Protein 8SRN (pdb70)

Sequence (146 aa):
SWEAGVILIALGVFVLYLGVKLLSWEAGVILIALGVFVLYLGVKLLKWEAGVILIALGVFVLYLGVKLLKFDSWEAGVILIALGVFVLYLGVKLLKSWEAGVILIALGVFVLYLGVKLLKFDSWEAGVILIALGVFVLYLGVKLLK

Radius of gyration: 14.57 Å; Cα contacts (8 Å, |Δi|>4): 257; chains: 6; bounding box: 36×36×35 Å

Structure (mmCIF, N/CA/C/O backbone):
data_8SRN
#
_entry.id   8SRN
#
_cell.length_a   54.008
_cell.length_b   71.408
_cell.length_c   101.064
_cell.angle_alpha   90.00
_cell.angle_beta   90.00
_cell.angle_gamma   90.00
#
_symmetry.space_group_name_H-M   'C 2 2 21'
#
loop_
_atom_site.group_PDB
_atom_site.id
_atom_site.type_symbol
_atom_site.label_atom_id
_atom_site.label_alt_id
_atom_site.label_comp_id
_atom_site.label_asym_id
_atom_site.label_entity_id
_atom_site.label_seq_id
_atom_site.pdbx_PDB_ins_code
_atom_site.Cartn_x
_atom_site.Cartn_y
_atom_site.Cartn_z
_atom_site.occupancy
_atom_site.B_iso_or_equiv
_atom_site.auth_seq_id
_atom_site.auth_comp_id
_atom_site.auth_asym_id
_atom_site.auth_atom_id
_atom_site.pdbx_PDB_model_num
ATOM 1 N N . SER A 1 5 ? 2.808 5.224 9.459 1.00 100.28 5 SER A N 1
ATOM 2 C CA . SER A 1 5 ? 3.218 5.898 8.233 1.00 103.42 5 SER A CA 1
ATOM 3 C C . SER A 1 5 ? 2.080 5.880 7.215 1.00 121.65 5 SER A C 1
ATOM 4 O O . SER A 1 5 ? 0.939 5.578 7.562 1.00 97.40 5 SER A O 1
ATOM 7 N N . TRP A 1 6 ? 2.394 6.203 5.958 1.00 160.24 6 TRP A N 1
ATOM 8 C CA . TRP A 1 6 ? 1.378 6.196 4.910 1.00 159.54 6 TRP A CA 1
ATOM 9 C C . TRP A 1 6 ? 1.107 4.780 4.412 1.00 157.10 6 TRP A C 1
ATOM 10 O O . TRP A 1 6 ? -0.055 4.383 4.244 1.00 156.71 6 TRP A O 1
ATOM 12 N N . GLU A 1 7 ? 2.173 4.013 4.152 1.00 151.42 7 GLU A N 1
ATOM 13 C CA . GLU A 1 7 ? 2.003 2.637 3.704 1.00 130.15 7 GLU A CA 1
ATOM 14 C C . GLU A 1 7 ? 1.175 1.829 4.692 1.00 125.53 7 GLU A C 1
ATOM 15 O O . GLU A 1 7 ? 0.418 0.943 4.286 1.00 121.69 7 GLU A O 1
ATOM 17 N N . ALA A 1 8 ? 1.291 2.126 5.990 1.00 124.18 8 ALA A N 1
ATOM 18 C CA . ALA A 1 8 ? 0.516 1.384 6.979 1.00 119.13 8 ALA A CA 1
ATOM 19 C C . ALA A 1 8 ? -0.972 1.671 6.830 1.00 111.71 8 ALA A C 1
ATOM 20 O O . ALA A 1 8 ? -1.801 0.755 6.906 1.00 111.14 8 ALA A O 1
ATOM 22 N N . GLY A 1 9 ? -1.331 2.940 6.616 1.00 105.61 9 GLY A N 1
ATOM 23 C CA . GLY A 1 9 ? -2.723 3.267 6.363 1.00 101.10 9 GLY A CA 1
ATOM 24 C C . GLY A 1 9 ? -3.242 2.638 5.087 1.00 100.50 9 GLY A C 1
ATOM 25 O O . GLY A 1 9 ? -4.374 2.153 5.037 1.00 103.25 9 GLY A O 1
ATOM 26 N N . VAL A 1 10 ? -2.417 2.622 4.042 1.00 97.87 10 VAL A N 1
ATOM 27 C CA . VAL A 1 10 ? -2.835 2.014 2.783 1.00 83.85 10 VAL A CA 1
ATOM 28 C C . VAL A 1 10 ? -3.068 0.511 2.969 1.00 78.27 10 VAL A C 1
ATOM 29 O O . VAL A 1 10 ? -4.054 -0.054 2.468 1.00 76.38 10 VAL A O 1
ATOM 33 N N . ILE A 1 11 ? -2.165 -0.158 3.697 1.00 81.04 11 ILE A N 1
ATOM 34 C CA . ILE A 1 11 ? -2.340 -1.575 4.017 1.00 83.82 11 ILE A CA 1
ATOM 35 C C . ILE A 1 11 ? -3.636 -1.797 4.788 1.00 84.51 11 ILE A C 1
ATOM 36 O O . ILE A 1 11 ? -4.396 -2.729 4.498 1.00 83.16 11 ILE A O 1
ATOM 41 N N . LEU A 1 12 ? -3.879 -0.981 5.820 1.00 87.53 12 LEU A N 1
ATOM 42 C CA . LEU A 1 12 ? -5.112 -1.126 6.592 1.00 84.90 12 LEU A CA 1
ATOM 43 C C . LEU A 1 12 ? -6.339 -0.927 5.713 1.00 85.55 12 LEU A C 1
ATOM 44 O O . LEU A 1 12 ? -7.360 -1.595 5.901 1.00 92.80 12 LEU A O 1
ATOM 49 N N . ILE A 1 13 ? -6.261 -0.008 4.751 1.00 79.01 13 ILE A N 1
ATOM 50 C CA . ILE A 1 13 ? -7.377 0.203 3.835 1.00 80.28 13 ILE A CA 1
ATOM 51 C C . ILE A 1 13 ? -7.636 -1.057 3.019 1.00 85.49 13 ILE A C 1
ATOM 52 O O . ILE A 1 13 ? -8.789 -1.474 2.835 1.00 90.08 13 ILE A O 1
ATOM 57 N N . ALA A 1 14 ? -6.569 -1.672 2.505 1.00 81.48 14 ALA A N 1
ATOM 58 C CA . ALA A 1 14 ? -6.719 -2.939 1.788 1.00 82.69 14 ALA A CA 1
ATOM 59 C C . ALA A 1 14 ? -7.355 -4.006 2.679 1.00 88.19 14 ALA A C 1
ATOM 60 O O . ALA A 1 14 ? -8.263 -4.736 2.252 1.00 102.44 14 ALA A O 1
ATOM 62 N N . LEU A 1 15 ? -6.879 -4.110 3.925 1.00 84.98 15 LEU A N 1
ATOM 63 C CA . LEU A 1 15 ? -7.432 -5.079 4.871 1.00 87.64 15 LEU A CA 1
ATOM 64 C C . LEU A 1 15 ? -8.922 -4.850 5.069 1.00 86.32 15 LEU A C 1
ATOM 65 O O . LEU A 1 15 ? -9.718 -5.798 5.067 1.00 87.09 15 LEU A O 1
ATOM 70 N N . GLY A 1 16 ? -9.306 -3.592 5.281 1.00 80.46 16 GLY A N 1
ATOM 71 C CA . GLY A 1 16 ? -10.704 -3.266 5.479 1.00 77.18 16 GLY A CA 1
ATOM 72 C C . GLY A 1 16 ? -11.558 -3.608 4.278 1.00 77.40 16 GLY A C 1
ATOM 73 O O . GLY A 1 16 ? -12.669 -4.113 4.425 1.00 81.25 16 GLY A O 1
ATOM 74 N N . VAL A 1 17 ? -11.059 -3.319 3.073 1.00 76.80 17 VAL A N 1
ATOM 75 C CA . VAL A 1 17 ? -11.787 -3.688 1.859 1.00 79.77 17 VAL A CA 1
ATOM 76 C C . VAL A 1 17 ? -12.018 -5.196 1.807 1.00 78.39 17 VAL A C 1
ATOM 77 O O . VAL A 1 17 ? -13.128 -5.663 1.521 1.00 77.26 17 VAL A O 1
ATOM 81 N N . PHE A 1 18 ? -10.970 -5.979 2.082 1.00 89.97 18 PHE A N 1
ATOM 82 C CA . PHE A 1 18 ? -11.106 -7.436 2.034 1.00 95.02 18 PHE A CA 1
ATOM 83 C C . PHE A 1 18 ? -12.117 -7.938 3.064 1.00 103.94 18 PHE A C 1
ATOM 84 O O . PHE A 1 18 ? -13.009 -8.741 2.748 1.00 112.65 18 PHE A O 1
ATOM 86 N N . VAL A 1 19 ? -11.984 -7.478 4.311 1.00 98.09 19 VAL A N 1
ATOM 87 C CA . VAL A 1 19 ? -12.868 -7.935 5.380 1.00 95.02 19 VAL A CA 1
ATOM 88 C C . VAL A 1 19 ? -14.300 -7.501 5.096 1.00 98.81 19 VAL A C 1
ATOM 89 O O . VAL A 1 19 ? -15.258 -8.242 5.355 1.00 104.68 19 VAL A O 1
ATOM 93 N N . LEU A 1 20 ? -14.464 -6.294 4.551 1.00 102.47 20 LEU A N 1
ATOM 94 C CA . LEU A 1 20 ? -15.778 -5.798 4.166 1.00 104.47 20 LEU A CA 1
ATOM 95 C C . LEU A 1 20 ? -16.405 -6.668 3.084 1.00 100.79 20 LEU A C 1
ATOM 96 O O . LEU A 1 20 ? -17.610 -6.946 3.129 1.00 98.70 20 LEU A O 1
ATOM 101 N N . TYR A 1 21 ? -15.620 -7.079 2.083 1.00 101.33 21 TYR A N 1
ATOM 102 C CA . TYR A 1 21 ? -16.167 -7.966 1.060 1.00 104.12 21 TYR A CA 1
ATOM 103 C C . TYR A 1 21 ? -16.612 -9.290 1.663 1.00 107.24 21 TYR A C 1
ATOM 104 O O . TYR A 1 21 ? -17.675 -9.816 1.316 1.00 110.47 21 TYR A O 1
ATOM 113 N N . LEU A 1 22 ? -15.791 -9.866 2.546 1.00 108.19 22 LEU A N 1
ATOM 114 C CA . LEU A 1 22 ? -16.207 -11.109 3.197 1.00 107.52 22 LEU A CA 1
ATOM 115 C C . LEU A 1 22 ? -17.501 -10.906 3.978 1.00 107.46 22 LEU A C 1
ATOM 116 O O . LEU A 1 22 ? -18.378 -11.777 3.979 1.00 109.02 22 LEU A O 1
ATOM 121 N N . GLY A 1 23 ? -17.620 -9.778 4.677 1.00 105.02 23 GLY A N 1
ATOM 122 C CA . GLY A 1 23 ? -18.851 -9.483 5.395 1.00 104.82 23 GLY A CA 1
ATOM 123 C C . GLY A 1 23 ? -20.063 -9.393 4.487 1.00 104.51 23 GLY A C 1
ATOM 124 O O . GLY A 1 23 ? -21.129 -9.928 4.798 1.00 100.54 23 GLY A O 1
ATOM 125 N N . VAL A 1 24 ? -19.917 -8.704 3.351 1.00 111.42 24 VAL A N 1
ATOM 126 C CA . VAL A 1 24 ? -21.042 -8.555 2.430 1.00 111.32 24 VAL A CA 1
ATOM 127 C C . VAL A 1 24 ? -21.417 -9.901 1.822 1.00 113.67 24 VAL A C 1
ATOM 128 O O . VAL A 1 24 ? -22.602 -10.229 1.686 1.00 109.97 24 VAL A O 1
ATOM 132 N N . LYS A 1 25 ? -20.415 -10.7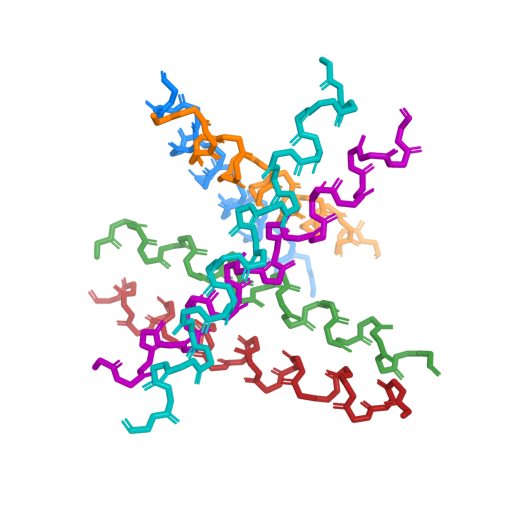09 1.473 1.00 120.74 25 LYS A N 1
ATOM 133 C CA . LYS A 1 25 ? -20.675 -12.031 0.914 1.00 125.73 25 LYS A CA 1
ATOM 134 C C . LYS A 1 25 ? -21.382 -12.924 1.919 1.00 130.46 25 LYS A C 1
ATOM 135 O O . LYS A 1 25 ? -22.159 -13.805 1.536 1.00 127.13 25 LYS A O 1
ATOM 137 N N . LEU A 1 26 ? -21.132 -12.704 3.208 1.00 138.36 26 LEU A N 1
ATOM 138 C CA . LEU A 1 26 ? -21.710 -13.519 4.265 1.00 137.80 26 LEU A CA 1
ATOM 139 C C . LEU A 1 26 ? -23.192 -13.241 4.470 1.00 138.88 26 LEU A C 1
ATOM 140 O O . LEU A 1 26 ? -23.877 -14.054 5.100 1.00 140.88 26 LEU A O 1
ATOM 145 N N . LEU A 1 27 ? -23.701 -12.125 3.956 1.00 138.28 27 LEU A N 1
ATOM 146 C CA . LEU A 1 27 ? -25.130 -11.845 4.007 1.00 130.41 27 LEU A CA 1
ATOM 147 C C . LEU A 1 27 ? -25.858 -12.701 2.978 1.00 129.25 27 LEU A C 1
ATOM 148 O O . LEU A 1 27 ? -25.853 -12.397 1.786 1.00 122.64 27 LEU A O 1
ATOM 153 N N . SER B 1 5 ? -27.291 -16.176 9.779 1.00 150.47 5 SER B N 1
ATOM 154 C CA . SER B 1 5 ? -26.026 -15.581 9.363 1.00 147.00 5 SER B CA 1
ATOM 155 C C . SER B 1 5 ? -26.190 -14.098 9.046 1.00 142.58 5 SER B C 1
ATOM 156 O O . SER B 1 5 ? -25.552 -13.573 8.134 1.00 140.76 5 SER B O 1
ATOM 158 N N . TRP B 1 6 ? -27.062 -13.425 9.800 1.00 139.28 6 TRP B N 1
ATOM 159 C CA . TRP B 1 6 ? -27.231 -11.986 9.627 1.00 133.39 6 TRP B CA 1
ATOM 160 C C . TRP B 1 6 ? -26.158 -11.221 10.398 1.00 124.29 6 TRP B C 1
ATOM 161 O O . TRP B 1 6 ? -25.436 -10.399 9.822 1.00 122.39 6 TRP B O 1
ATOM 172 N N . GLU B 1 7 ? -26.037 -11.492 11.702 1.00 124.29 7 GLU B N 1
ATOM 173 C CA . GLU B 1 7 ? -25.078 -10.792 12.546 1.00 118.56 7 GLU B CA 1
ATOM 174 C C . GLU B 1 7 ? -23.644 -10.940 12.057 1.00 115.33 7 GLU B C 1
ATOM 175 O O . GLU B 1 7 ? -22.851 -10.011 12.212 1.00 113.13 7 GLU B O 1
ATOM 177 N N . ALA B 1 8 ? -23.289 -12.080 11.459 1.00 113.74 8 ALA B N 1
ATOM 178 C CA . ALA B 1 8 ? -21.900 -12.274 11.052 1.00 99.28 8 ALA B CA 1
ATOM 179 C C . ALA B 1 8 ? -21.500 -11.298 9.951 1.00 92.57 8 ALA B C 1
ATOM 180 O O . ALA B 1 8 ? -20.423 -10.688 10.012 1.00 86.64 8 ALA B O 1
ATOM 182 N N . GLY B 1 9 ? -22.366 -11.112 8.953 1.00 93.06 9 GLY B N 1
ATOM 183 C CA . GLY B 1 9 ? -22.075 -10.137 7.917 1.00 91.40 9 GLY B CA 1
ATOM 184 C C . GLY B 1 9 ? -21.997 -8.719 8.447 1.00 87.47 9 GLY B C 1
ATOM 185 O O . GLY B 1 9 ? -21.116 -7.952 8.055 1.00 84.86 9 GLY B O 1
ATOM 186 N N . VAL B 1 10 ? -22.900 -8.356 9.362 1.00 88.94 10 VAL B N 1
ATOM 187 C CA . VAL B 1 10 ? -22.882 -7.013 9.935 1.00 87.81 10 VAL B CA 1
ATOM 188 C C . VAL B 1 10 ? -21.604 -6.784 10.736 1.00 82.53 10 VAL B C 1
ATOM 189 O O . VAL B 1 10 ? -20.963 -5.730 10.626 1.00 77.45 10 VAL B O 1
ATOM 193 N N . ILE B 1 11 ? -21.217 -7.767 11.552 1.00 82.02 11 ILE B N 1
ATOM 194 C CA . ILE B 1 11 ? -19.986 -7.674 12.336 1.00 79.76 11 ILE B CA 1
ATOM 195 C C . ILE B 1 11 ? -18.775 -7.501 11.425 1.00 79.32 11 ILE B C 1
ATOM 196 O O . ILE B 1 11 ? -17.942 -6.609 11.634 1.00 74.52 11 ILE B O 1
ATOM 201 N N . LEU B 1 12 ? -18.646 -8.367 10.415 1.00 82.31 12 LEU B N 1
ATOM 202 C CA . LEU B 1 12 ? -17.497 -8.283 9.516 1.00 78.55 12 LEU B CA 1
ATOM 203 C C . LEU B 1 12 ? -17.482 -6.975 8.732 1.00 78.45 12 LEU B C 1
ATOM 204 O O . LEU B 1 12 ? -16.414 -6.393 8.502 1.00 85.01 12 LEU B O 1
ATOM 209 N N . ILE B 1 13 ? -18.655 -6.498 8.309 1.00 74.51 13 ILE B N 1
ATOM 210 C CA . ILE B 1 13 ? -18.740 -5.233 7.587 1.00 73.06 13 ILE B CA 1
ATOM 211 C C . ILE B 1 13 ? -18.298 -4.078 8.473 1.00 69.16 13 ILE B C 1
ATOM 212 O O . ILE B 1 13 ? -17.546 -3.196 8.041 1.00 75.93 13 ILE B O 1
ATOM 217 N N . ALA B 1 14 ? -18.779 -4.052 9.716 1.00 58.59 14 ALA B N 1
ATOM 218 C CA . ALA B 1 14 ? -18.352 -3.026 10.662 1.00 52.91 14 ALA B CA 1
ATOM 219 C C . ALA B 1 14 ? -16.846 -3.071 10.873 1.00 54.97 14 ALA B C 1
ATOM 220 O O . ALA B 1 14 ? -16.181 -2.030 10.927 1.00 50.69 14 ALA B O 1
ATOM 222 N N . LEU B 1 15 ? -16.295 -4.277 11.026 1.00 63.49 15 LEU B N 1
ATOM 223 C CA . LEU B 1 15 ? -14.854 -4.429 11.204 1.00 61.81 15 LEU B CA 1
ATOM 224 C C . LEU B 1 15 ? -14.090 -3.857 10.016 1.00 61.47 15 LEU B C 1
ATOM 225 O O . LEU B 1 15 ? -13.108 -3.124 10.186 1.00 58.76 15 LEU B O 1
ATOM 230 N N . GLY B 1 16 ? -14.518 -4.203 8.801 1.00 64.24 16 GLY B N 1
ATOM 231 C CA . GLY B 1 16 ? -13.848 -3.690 7.615 1.00 65.98 16 GLY B CA 1
ATOM 232 C C . GLY B 1 16 ? -13.933 -2.182 7.499 1.00 66.66 16 GLY B C 1
ATOM 233 O O . GLY B 1 16 ? -12.952 -1.514 7.160 1.00 74.71 16 GLY B O 1
ATOM 234 N N . VAL B 1 17 ? -15.119 -1.624 7.767 1.00 64.91 17 VAL B N 1
ATOM 235 C CA . VAL B 1 17 ? -15.288 -0.174 7.769 1.00 63.34 17 VAL B CA 1
ATOM 236 C C . VAL B 1 17 ? -14.342 0.469 8.772 1.00 66.81 17 VAL B C 1
ATOM 237 O O . VAL B 1 17 ? -13.721 1.498 8.489 1.00 63.75 17 VAL B O 1
ATOM 241 N N . PHE B 1 18 ? -14.232 -0.120 9.964 1.00 70.26 18 PHE B N 1
ATOM 242 C CA . PHE B 1 18 ? -13.348 0.413 10.996 1.00 65.64 18 PHE B CA 1
ATOM 243 C C . PHE B 1 18 ? -11.891 0.400 10.540 1.00 63.52 18 PHE B C 1
ATOM 244 O O . PHE B 1 18 ? -11.158 1.379 10.725 1.00 63.76 18 PHE B O 1
ATOM 252 N N . VAL B 1 19 ? -11.441 -0.725 9.981 1.00 54.55 19 VAL B N 1
ATOM 253 C CA . VAL B 1 19 ? -10.043 -0.833 9.564 1.00 51.50 19 VAL B CA 1
ATOM 254 C C . VAL B 1 19 ? -9.755 0.151 8.434 1.00 54.13 19 VAL B C 1
ATOM 255 O O . VAL B 1 19 ? -8.684 0.770 8.380 1.00 52.34 19 VAL B O 1
ATOM 259 N N . LEU B 1 20 ? -10.709 0.305 7.512 1.00 61.79 20 LEU B N 1
ATOM 260 C CA . LEU B 1 20 ? -10.584 1.302 6.454 1.00 66.05 20 LEU B CA 1
ATOM 261 C C . LEU B 1 20 ? -10.511 2.707 7.043 1.00 65.85 20 LEU B C 1
ATOM 262 O O . LEU B 1 20 ? -9.747 3.559 6.564 1.00 66.42 20 LEU B O 1
ATOM 267 N N . TYR B 1 21 ? -11.317 2.971 8.075 1.00 62.60 21 TYR B N 1
ATOM 268 C CA . TYR B 1 21 ? -11.283 4.259 8.756 1.00 70.56 21 TYR B CA 1
ATOM 269 C C . TYR B 1 21 ? -9.911 4.522 9.364 1.00 80.44 21 TYR B C 1
ATOM 270 O O . TYR B 1 21 ? -9.392 5.639 9.273 1.00 80.19 21 TYR B O 1
ATOM 272 N N . LEU B 1 22 ? -9.320 3.514 10.013 1.00 87.46 22 LEU B N 1
ATOM 273 C CA . LEU B 1 22 ? -7.957 3.661 10.528 1.00 83.45 22 LEU B CA 1
ATOM 274 C C . LEU B 1 22 ? -6.965 3.931 9.404 1.00 90.15 22 LEU B C 1
ATOM 275 O O . LEU B 1 22 ? -6.072 4.775 9.540 1.00 88.64 22 LEU B O 1
ATOM 280 N N . GLY B 1 23 ? -7.092 3.209 8.293 1.00 101.54 23 GLY B N 1
ATOM 281 C CA . GLY B 1 23 ? -6.197 3.446 7.172 1.00 104.43 23 GLY B CA 1
ATOM 282 C C . GLY B 1 23 ? -6.256 4.880 6.681 1.00 108.52 23 GLY B C 1
ATOM 283 O O . GLY B 1 23 ? -5.229 5.498 6.395 1.00 116.31 23 GLY B O 1
ATOM 284 N N . VAL B 1 24 ? -7.471 5.421 6.561 1.00 104.02 24 VAL B N 1
ATOM 285 C CA . VAL B 1 24 ? -7.635 6.809 6.135 1.00 96.12 24 VAL B CA 1
ATOM 286 C C . VAL B 1 24 ? -7.113 7.765 7.207 1.00 101.76 24 VAL B C 1
ATOM 287 O O . VAL B 1 24 ? -6.514 8.802 6.897 1.00 115.85 24 VAL B O 1
ATOM 291 N N . LYS B 1 25 ? -7.328 7.428 8.484 1.00 92.56 25 LYS B N 1
ATOM 292 C CA . LYS B 1 25 ? -6.857 8.260 9.588 1.00 87.55 25 LYS B CA 1
ATOM 293 C C . LYS B 1 25 ? -5.337 8.343 9.631 1.00 88.79 25 LYS B C 1
ATOM 294 O O . LYS B 1 25 ? -4.783 9.362 10.060 1.00 93.08 25 LYS B O 1
ATOM 296 N N . LEU B 1 26 ? -4.644 7.287 9.202 1.00 86.36 26 LEU B N 1
ATOM 297 C CA . LEU B 1 26 ? -3.189 7.333 9.207 1.00 88.28 26 LEU B CA 1
ATOM 298 C C . LEU B 1 26 ? -2.670 8.255 8.118 1.00 104.08 26 LEU B C 1
ATOM 299 O O . LEU B 1 26 ? -1.510 8.677 8.174 1.00 119.37 26 LEU B O 1
ATOM 304 N N . LEU B 1 27 ? -3.500 8.562 7.121 1.00 103.51 27 LEU B N 1
ATOM 305 C CA . LEU B 1 27 ? -3.168 9.546 6.094 1.00 102.20 27 LEU B CA 1
ATOM 306 C C . LEU B 1 27 ? -3.385 10.956 6.652 1.00 112.50 27 LEU B C 1
ATOM 307 O O . LEU B 1 27 ? -4.115 11.781 6.103 1.00 108.89 27 LEU B O 1
ATOM 312 N N . LYS B 1 28 ? -2.737 11.212 7.784 1.00 119.41 28 LYS B N 1
ATOM 313 C CA . LYS B 1 28 ? -2.835 12.495 8.467 1.00 119.38 28 LYS B CA 1
ATOM 314 C C . LYS B 1 28 ? -1.507 12.853 9.126 1.00 121.28 28 LYS B C 1
ATOM 315 O O . LYS B 1 28 ? -0.488 12.997 8.452 1.00 126.38 28 LYS B O 1
ATOM 317 N N . TRP C 1 6 ? -6.381 -19.775 6.383 1.00 131.57 6 TRP C N 1
ATOM 318 C CA . TRP C 1 6 ? -7.184 -19.416 5.219 1.00 139.42 6 TRP C CA 1
ATOM 319 C C . TRP C 1 6 ? -7.346 -17.902 5.105 1.00 134.42 6 TRP C C 1
ATOM 320 O O . TRP C 1 6 ? -6.727 -17.144 5.853 1.00 124.73 6 TRP C O 1
ATOM 322 N N . GLU C 1 7 ? -8.167 -17.471 4.141 1.00 138.07 7 GLU C N 1
ATOM 323 C CA . GLU C 1 7 ? -8.453 -16.048 3.973 1.00 135.65 7 GLU C CA 1
ATOM 324 C C . GLU C 1 7 ? -9.022 -15.441 5.251 1.00 130.94 7 GLU C C 1
ATOM 325 O O . GLU C 1 7 ? -8.798 -14.257 5.535 1.00 128.46 7 GLU C O 1
ATOM 327 N N . ALA C 1 8 ? -9.724 -16.253 6.049 1.00 130.44 8 ALA C N 1
ATOM 328 C CA . ALA C 1 8 ? -10.356 -15.773 7.274 1.00 115.28 8 ALA C CA 1
ATOM 329 C C . ALA C 1 8 ? -9.330 -15.233 8.258 1.00 111.42 8 ALA C C 1
ATOM 330 O O . ALA C 1 8 ? -9.662 -14.390 9.100 1.00 104.50 8 ALA C O 1
ATOM 332 N N . GLY C 1 9 ? -8.086 -15.711 8.173 1.00 115.34 9 GLY C N 1
ATOM 333 C CA . GLY C 1 9 ? -7.031 -15.179 9.017 1.00 105.56 9 GLY C CA 1
ATOM 334 C C . GLY C 1 9 ? -6.884 -13.676 8.884 1.00 95.67 9 GLY C C 1
ATOM 335 O O . GLY C 1 9 ? -6.553 -12.994 9.859 1.00 90.82 9 GLY C O 1
ATOM 336 N N . VAL C 1 10 ? -7.155 -13.138 7.691 1.00 99.17 10 VAL C N 1
ATOM 337 C CA . VAL C 1 10 ? -7.081 -11.692 7.493 1.00 91.27 10 VAL C CA 1
ATOM 338 C C . VAL C 1 10 ? -7.994 -10.986 8.483 1.00 84.74 10 VAL C C 1
ATOM 339 O O . VAL C 1 10 ? -7.628 -9.958 9.072 1.00 81.32 10 VAL C O 1
ATOM 343 N N . ILE C 1 11 ? -9.180 -11.554 8.712 1.00 86.54 11 ILE C N 1
ATOM 344 C CA . ILE C 1 11 ? -10.127 -10.999 9.675 1.00 85.67 11 ILE C CA 1
ATOM 345 C C . ILE C 1 11 ? -9.457 -10.817 11.032 1.00 78.68 11 ILE C C 1
ATOM 346 O O . ILE C 1 11 ? -9.559 -9.752 11.658 1.00 76.49 11 ILE C O 1
ATOM 351 N N . LEU C 1 12 ? -8.724 -11.842 11.487 1.00 71.56 12 LEU C N 1
ATOM 352 C CA . LEU C 1 12 ? -8.066 -11.744 12.786 1.00 61.11 12 LEU C CA 1
ATOM 353 C C . LEU C 1 12 ? -7.162 -10.528 12.847 1.00 56.90 12 LEU C C 1
ATOM 354 O O . LEU C 1 12 ? -7.202 -9.767 13.825 1.00 66.09 12 LEU C O 1
ATOM 359 N N . ILE C 1 13 ? -6.436 -10.257 11.758 1.00 56.37 13 ILE C N 1
ATOM 360 C CA . ILE C 1 13 ? -5.547 -9.103 11.749 1.00 58.27 13 ILE C CA 1
ATOM 361 C C . ILE C 1 13 ? -6.360 -7.843 11.965 1.00 56.25 13 ILE C C 1
ATOM 362 O O . ILE C 1 13 ? -6.096 -7.059 12.889 1.00 57.99 13 ILE C O 1
ATOM 367 N N . ALA C 1 14 ? -7.450 -7.712 11.207 1.00 59.68 14 ALA C N 1
ATOM 368 C CA . ALA C 1 14 ? -8.337 -6.575 11.387 1.00 66.41 14 ALA C CA 1
ATOM 369 C C . ALA C 1 14 ? -8.841 -6.524 12.818 1.00 59.27 14 ALA C C 1
ATOM 370 O O . ALA C 1 14 ? -8.732 -5.491 13.492 1.00 56.29 14 ALA C O 1
ATOM 372 N N . LEU C 1 15 ? -9.289 -7.671 13.334 1.00 58.67 15 LEU C N 1
ATOM 373 C CA . LEU C 1 15 ? -9.781 -7.714 14.702 1.00 55.26 15 LEU C CA 1
ATOM 374 C C . LEU C 1 15 ? -8.692 -7.263 15.664 1.00 51.94 15 LEU C C 1
ATOM 375 O O . LEU C 1 15 ? -8.917 -6.383 16.505 1.00 50.28 15 LEU C O 1
ATOM 380 N N . GLY C 1 16 ? -7.477 -7.791 15.495 1.00 55.75 16 GLY C N 1
ATOM 381 C CA . GLY C 1 16 ? -6.394 -7.371 16.364 1.00 55.37 16 GLY C CA 1
ATOM 382 C C . GLY C 1 16 ? -6.133 -5.887 16.234 1.00 51.00 16 GLY C C 1
ATOM 383 O O . GLY C 1 16 ? -6.027 -5.174 17.239 1.00 54.16 16 GLY C O 1
ATOM 384 N N . VAL C 1 17 ? -6.146 -5.388 14.993 1.00 48.29 17 VAL C N 1
ATOM 385 C CA . VAL C 1 17 ? -5.968 -3.960 14.757 1.00 51.71 17 VAL C CA 1
ATOM 386 C C . VAL C 1 17 ? -7.000 -3.175 15.549 1.00 54.60 17 VAL C C 1
ATOM 387 O O . VAL C 1 17 ? -6.691 -2.139 16.151 1.00 58.13 17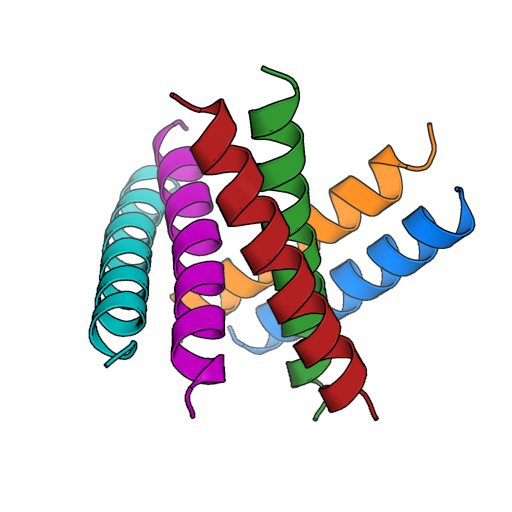 VAL C O 1
ATOM 391 N N . PHE C 1 18 ? -8.249 -3.647 15.551 1.00 56.30 18 PHE C N 1
ATOM 392 C CA . PHE C 1 18 ? -9.269 -2.958 16.328 1.00 58.91 18 PHE C CA 1
ATOM 393 C C . PHE C 1 18 ? -8.941 -3.007 17.814 1.00 53.07 18 PHE C C 1
ATOM 394 O O . PHE C 1 18 ? -8.837 -1.964 18.476 1.00 51.86 18 PHE C O 1
ATOM 402 N N . VAL C 1 19 ? -8.673 -4.211 18.331 1.00 43.91 19 VAL C N 1
ATOM 403 C CA . VAL C 1 19 ? -8.506 -4.368 19.771 1.00 46.24 19 VAL C CA 1
ATOM 404 C C . VAL C 1 19 ? -7.307 -3.574 20.242 1.00 54.28 19 VAL C C 1
ATOM 405 O O . VAL C 1 19 ? -7.404 -2.756 21.169 1.00 58.08 19 VAL C O 1
ATOM 409 N N . LEU C 1 20 ? -6.208 -3.679 19.500 1.00 54.71 20 LEU C N 1
ATOM 410 C CA . LEU C 1 20 ? -5.019 -2.924 19.844 1.00 54.84 20 LEU C CA 1
ATOM 411 C C . LEU C 1 20 ? -5.319 -1.437 19.834 1.00 53.29 20 LEU C C 1
ATOM 412 O O . LEU C 1 20 ? -5.008 -0.726 20.801 1.00 54.27 20 LEU C O 1
ATOM 417 N N . TYR C 1 21 ? -6.031 -0.968 18.804 1.00 63.89 21 TYR C N 1
ATOM 418 C CA . TYR C 1 21 ? -6.351 0.450 18.755 1.00 67.66 21 TYR C CA 1
ATOM 419 C C . TYR C 1 21 ? -7.159 0.853 19.971 1.00 66.78 21 TYR C C 1
ATOM 420 O O . TYR C 1 21 ? -6.821 1.826 20.660 1.00 66.24 21 TYR C O 1
ATOM 429 N N . LEU C 1 22 ? -8.171 0.050 20.313 1.00 67.38 22 LEU C N 1
ATOM 430 C CA . LEU C 1 22 ? -8.982 0.395 21.469 1.00 61.81 22 LEU C CA 1
ATOM 431 C C . LEU C 1 22 ? -8.106 0.484 22.703 1.00 68.22 22 LEU C C 1
ATOM 432 O O . LEU C 1 22 ? -8.163 1.475 23.444 1.00 73.09 22 LEU C O 1
ATOM 437 N N . GLY C 1 23 ? -7.204 -0.483 22.872 1.00 62.40 23 GLY C N 1
ATOM 438 C CA . GLY C 1 23 ? -6.323 -0.444 24.023 1.00 58.01 23 GLY C CA 1
ATOM 439 C C . GLY C 1 23 ? -5.503 0.827 24.060 1.00 63.43 23 GLY C C 1
ATOM 440 O O . GLY C 1 23 ? -5.457 1.523 25.081 1.00 75.12 23 GLY C O 1
ATOM 441 N N . VAL C 1 24 ? -4.928 1.202 22.914 1.00 59.85 24 VAL C N 1
ATOM 442 C CA . VAL C 1 24 ? -4.114 2.410 22.896 1.00 57.48 24 VAL C CA 1
ATOM 443 C C . VAL C 1 24 ? -4.993 3.613 23.176 1.00 57.65 24 VAL C C 1
ATOM 444 O O . VAL C 1 24 ? -4.617 4.511 23.942 1.00 55.88 24 VAL C O 1
ATOM 448 N N . LYS C 1 25 ? -6.215 3.602 22.639 1.00 63.44 25 LYS C N 1
ATOM 449 C CA . LYS C 1 25 ? -7.124 4.709 22.889 1.00 65.53 25 LYS C CA 1
ATOM 450 C C . LYS C 1 25 ? -7.458 4.808 24.367 1.00 63.18 25 LYS C C 1
ATOM 451 O O . LYS C 1 25 ? -7.666 5.912 24.885 1.00 59.74 25 LYS C O 1
ATOM 453 N N . LEU C 1 26 ? -7.518 3.671 25.063 1.00 67.52 26 LEU C N 1
ATOM 454 C CA . LEU C 1 26 ? -7.815 3.724 26.486 1.00 70.59 26 LEU C CA 1
ATOM 455 C C . LEU C 1 26 ? -6.589 4.105 27.303 1.00 83.51 26 LEU C C 1
ATOM 456 O O . LEU C 1 26 ? -6.729 4.584 28.434 1.00 101.04 26 LEU C O 1
ATOM 461 N N . LEU C 1 27 ? -5.387 3.902 26.755 1.00 81.06 27 LEU C N 1
ATOM 462 C CA . LEU C 1 27 ? -4.185 4.312 27.469 1.00 80.85 27 LEU C CA 1
ATOM 463 C C . LEU C 1 27 ? -3.926 5.803 27.320 1.00 84.77 27 LEU C C 1
ATOM 464 O O . LEU C 1 27 ? -3.285 6.411 28.186 1.00 96.38 27 LEU C O 1
ATOM 469 N N . LYS C 1 28 ? -4.409 6.402 26.232 1.00 82.69 28 LYS C N 1
ATOM 470 C CA . LYS C 1 28 ? -4.301 7.841 26.049 1.00 88.30 28 LYS C CA 1
ATOM 471 C C . LYS C 1 28 ? -5.146 8.624 27.042 1.00 95.05 28 LYS C C 1
ATOM 472 O O . LYS C 1 28 ? -4.935 9.833 27.184 1.00 99.56 28 LYS C O 1
ATOM 478 N N . PHE C 1 29 ? -6.086 7.977 27.725 1.00 98.82 29 PHE C N 1
ATOM 479 C CA . PHE C 1 29 ? -6.892 8.639 28.746 1.00 105.88 29 PHE C CA 1
ATOM 480 C C . PHE C 1 29 ? -6.754 7.927 30.091 1.00 105.59 29 PHE C C 1
ATOM 481 O O . PHE C 1 29 ? -6.382 8.531 31.097 1.00 102.35 29 PHE C O 1
ATOM 489 N N . ASP D 1 4 ? -9.256 1.092 37.033 1.00 138.70 4 ASP D N 1
ATOM 490 C CA . ASP D 1 4 ? -8.601 2.147 36.269 1.00 138.62 4 ASP D CA 1
ATOM 491 C C . ASP D 1 4 ? -8.481 1.732 34.805 1.00 138.23 4 ASP D C 1
ATOM 492 O O . ASP D 1 4 ? -8.177 0.577 34.505 1.00 141.07 4 ASP D O 1
ATOM 497 N N . SER D 1 5 ? -8.730 2.680 33.895 1.00 139.21 5 SER D N 1
ATOM 498 C CA . SER D 1 5 ? -8.679 2.383 32.466 1.00 130.38 5 SER D CA 1
ATOM 499 C C . SER D 1 5 ? -7.255 2.192 31.967 1.00 128.25 5 SER D C 1
ATOM 500 O O . SER D 1 5 ? -7.068 1.720 30.841 1.00 120.38 5 SER D O 1
ATOM 503 N N . TRP D 1 6 ? -6.260 2.588 32.761 1.00 133.47 6 TRP D N 1
ATOM 504 C CA . TRP D 1 6 ? -4.862 2.260 32.515 1.00 131.33 6 TRP D CA 1
ATOM 505 C C . TRP D 1 6 ? -4.745 0.782 32.180 1.00 127.40 6 TRP D C 1
ATOM 506 O O . TRP D 1 6 ? -4.526 0.414 31.020 1.00 128.79 6 TRP D O 1
ATOM 517 N N . GLU D 1 7 ? -4.879 -0.060 33.207 1.00 124.03 7 GLU D N 1
ATOM 518 C CA . GLU D 1 7 ? -4.784 -1.502 33.027 1.00 104.34 7 GLU D CA 1
ATOM 519 C C . GLU D 1 7 ? -5.752 -2.034 31.978 1.00 91.81 7 GLU D C 1
ATOM 520 O O . GLU D 1 7 ? -5.432 -3.004 31.296 1.00 83.32 7 GLU D O 1
ATOM 522 N N . ALA D 1 8 ? -6.934 -1.429 31.826 1.00 89.73 8 ALA D N 1
ATOM 523 C CA . ALA D 1 8 ? -7.879 -1.960 30.844 1.00 82.03 8 ALA D CA 1
ATOM 524 C C . ALA D 1 8 ? -7.356 -1.775 29.422 1.00 82.87 8 ALA D C 1
ATOM 525 O O . ALA D 1 8 ? -7.351 -2.719 28.619 1.00 88.11 8 ALA D O 1
ATOM 527 N N . GLY D 1 9 ? -6.871 -0.572 29.108 1.00 81.59 9 GLY D N 1
ATOM 528 C CA . GLY D 1 9 ? -6.257 -0.343 27.811 1.00 81.34 9 GLY D CA 1
ATOM 529 C C . GLY D 1 9 ? -5.000 -1.164 27.617 1.00 82.08 9 GLY D C 1
ATOM 530 O O . GLY D 1 9 ? -4.718 -1.643 26.518 1.00 81.63 9 GLY D O 1
ATOM 531 N N . VAL D 1 10 ? -4.219 -1.320 28.684 1.00 83.21 10 VAL D N 1
ATOM 532 C CA .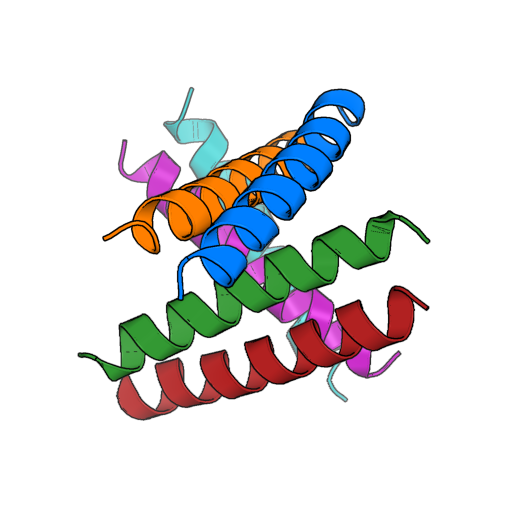 VAL D 1 10 ? -2.993 -2.106 28.607 1.00 75.28 10 VAL D CA 1
ATOM 533 C C . VAL D 1 10 ? -3.313 -3.568 28.284 1.00 71.56 10 VAL D C 1
ATOM 534 O O . VAL D 1 10 ? -2.678 -4.192 27.418 1.00 75.89 10 VAL D O 1
ATOM 538 N N . ILE D 1 11 ? -4.310 -4.134 28.974 1.00 62.17 11 ILE D N 1
ATOM 539 C CA . ILE D 1 11 ? -4.758 -5.495 28.696 1.00 57.14 11 ILE D CA 1
ATOM 540 C C . ILE D 1 11 ? -5.229 -5.607 27.256 1.00 63.22 11 ILE D C 1
ATOM 541 O O . ILE D 1 11 ? -4.917 -6.580 26.560 1.00 73.64 11 ILE D O 1
ATOM 546 N N . LEU D 1 12 ? -6.038 -4.644 26.806 1.00 61.09 12 LEU D N 1
ATOM 547 C CA . LEU D 1 12 ? -6.519 -4.672 25.428 1.00 58.36 12 LEU D CA 1
ATOM 548 C C . LEU D 1 12 ? -5.368 -4.613 24.430 1.00 51.62 12 LEU D C 1
ATOM 549 O O . LEU D 1 12 ? -5.444 -5.219 23.358 1.00 45.83 12 LEU D O 1
ATOM 554 N N . ILE D 1 13 ? -4.312 -3.858 24.747 1.00 54.96 13 ILE D N 1
ATOM 555 C CA . ILE D 1 13 ? -3.144 -3.812 23.868 1.00 53.87 13 ILE D CA 1
ATOM 556 C C . ILE D 1 13 ? -2.494 -5.186 23.785 1.00 45.79 13 ILE D C 1
ATOM 557 O O . ILE D 1 13 ? -2.119 -5.650 22.701 1.00 46.83 13 ILE D O 1
ATOM 562 N N . ALA D 1 14 ? -2.328 -5.847 24.933 1.00 45.22 14 ALA D N 1
ATOM 563 C CA . ALA D 1 14 ? -1.794 -7.208 24.917 1.00 45.59 14 ALA D CA 1
ATOM 564 C C . ALA D 1 14 ? -2.667 -8.126 24.069 1.00 51.15 14 ALA D C 1
ATOM 565 O O . ALA D 1 14 ? -2.166 -8.928 23.268 1.00 58.71 14 ALA D O 1
ATOM 567 N N . LEU D 1 15 ? -3.984 -8.022 24.253 1.00 54.19 15 LEU D N 1
ATOM 568 C CA . LEU D 1 15 ? -4.945 -8.825 23.502 1.00 55.05 15 LEU D CA 1
ATOM 569 C C . LEU D 1 15 ? -4.797 -8.594 22.003 1.00 54.79 15 LEU D C 1
ATOM 570 O O . LEU D 1 15 ? -4.756 -9.543 21.209 1.00 54.88 15 LEU D O 1
ATOM 575 N N . GLY D 1 16 ? -4.734 -7.324 21.603 1.00 56.88 16 GLY D N 1
ATOM 576 C CA . GLY D 1 16 ? -4.587 -6.988 20.200 1.00 56.99 16 GLY D CA 1
ATOM 577 C C . GLY D 1 16 ? -3.289 -7.491 19.604 1.00 59.91 16 GLY D C 1
ATOM 578 O O . GLY D 1 16 ? -3.269 -7.970 18.473 1.00 67.14 16 GLY D O 1
ATOM 579 N N . VAL D 1 17 ? -2.181 -7.352 20.339 1.00 56.39 17 VAL D N 1
ATOM 580 C CA . VAL D 1 17 ? -0.901 -7.886 19.871 1.00 48.70 17 VAL D CA 1
ATOM 581 C C . VAL D 1 17 ? -1.000 -9.386 19.655 1.00 51.97 17 VAL D C 1
ATOM 582 O O . VAL D 1 17 ? -0.531 -9.918 18.642 1.00 61.12 17 VAL D O 1
ATOM 586 N N . PHE D 1 18 ? -1.593 -10.091 20.619 1.00 58.33 18 PHE D N 1
ATOM 587 C CA . PHE D 1 18 ? -1.715 -11.539 20.497 1.00 62.37 18 PHE D CA 1
ATOM 588 C C . PHE D 1 18 ? -2.524 -11.903 19.259 1.00 62.41 18 PHE D C 1
ATOM 589 O O . PHE D 1 18 ? -2.118 -12.761 18.464 1.00 62.14 18 PHE D O 1
ATOM 597 N N . VAL D 1 19 ? -3.675 -11.251 19.074 1.00 68.67 19 VAL D N 1
ATOM 598 C CA . VAL D 1 19 ? -4.524 -11.561 17.926 1.00 69.91 19 VAL D CA 1
ATOM 599 C C . VAL D 1 19 ? -3.838 -11.168 16.617 1.00 74.36 19 VAL D C 1
ATOM 600 O O . VAL D 1 19 ? -3.980 -11.863 15.607 1.00 76.69 19 VAL D O 1
ATOM 604 N N . LEU D 1 20 ? -3.115 -10.044 16.599 1.00 78.68 20 LEU D N 1
ATOM 605 C CA . LEU D 1 20 ? -2.371 -9.631 15.410 1.00 80.24 20 LEU D CA 1
ATOM 606 C C . LEU D 1 20 ? -1.308 -10.658 15.041 1.00 97.21 20 LEU D C 1
ATOM 607 O O . LEU D 1 20 ? -1.130 -10.994 13.864 1.00 103.16 20 LEU D O 1
ATOM 612 N N . TYR D 1 21 ? -0.575 -11.149 16.041 1.00 103.79 21 TYR D N 1
ATOM 613 C CA . TYR D 1 21 ? 0.409 -12.199 15.801 1.00 110.04 21 TYR D CA 1
ATOM 614 C C . TYR D 1 21 ? -0.269 -13.448 15.263 1.00 111.40 21 TYR D C 1
ATOM 615 O O . TYR D 1 21 ? 0.249 -14.107 14.354 1.00 113.97 21 TYR D O 1
ATOM 624 N N . LEU D 1 22 ? -1.425 -13.794 15.830 1.00 103.48 22 LEU D N 1
ATOM 625 C CA . LEU D 1 22 ? -2.184 -14.940 15.347 1.00 101.54 22 LEU D CA 1
ATOM 626 C C . LEU D 1 22 ? -2.569 -14.757 13.885 1.00 99.84 22 LEU D C 1
ATOM 627 O O . LEU D 1 22 ? -2.439 -15.678 13.074 1.00 104.52 22 LEU D O 1
ATOM 632 N N . GLY D 1 23 ? -3.054 -13.566 13.541 1.00 91.21 23 GLY D N 1
ATOM 633 C CA . GLY D 1 23 ? -3.415 -13.277 12.163 1.00 91.23 23 GLY D CA 1
ATOM 634 C C . GLY D 1 23 ? -2.246 -13.389 11.211 1.00 98.36 23 GLY D C 1
ATOM 635 O O . GLY D 1 23 ? -2.371 -13.955 10.123 1.00 98.36 23 GLY D O 1
ATOM 636 N N . VAL D 1 24 ? -1.090 -12.843 11.599 1.00 101.45 24 VAL D N 1
ATOM 637 C CA . VAL D 1 24 ? 0.080 -12.894 10.729 1.00 86.64 24 VAL D CA 1
ATOM 638 C C . VAL D 1 24 ? 0.578 -14.328 10.572 1.00 84.79 24 VAL D C 1
ATOM 639 O O . VAL D 1 24 ? 0.949 -14.750 9.470 1.00 88.59 24 VAL D O 1
ATOM 643 N N . LYS D 1 25 ? 0.588 -15.103 11.660 1.00 86.21 25 LYS D N 1
ATOM 644 C CA . LYS D 1 25 ? 1.011 -16.497 11.556 1.00 90.90 25 LYS D CA 1
ATOM 645 C C . LYS D 1 25 ? 0.036 -17.322 10.728 1.00 97.13 25 LYS D C 1
ATOM 646 O O . LYS D 1 25 ? 0.453 -18.232 10.003 1.00 106.92 25 LYS D O 1
ATOM 652 N N . LEU D 1 26 ? -1.260 -17.024 10.824 1.00 98.85 26 LEU D N 1
ATOM 653 C CA . LEU D 1 26 ? -2.271 -17.748 10.068 1.00 105.23 26 LEU D CA 1
ATOM 654 C C . LEU D 1 26 ? -2.340 -17.301 8.617 1.00 112.99 26 LEU D C 1
ATOM 655 O O . LEU D 1 26 ? -2.862 -18.039 7.776 1.00 116.96 26 LEU D O 1
ATOM 660 N N . LEU D 1 27 ? -1.824 -16.113 8.308 1.00 116.03 27 LEU D N 1
ATOM 661 C CA . LEU D 1 27 ? -1.790 -15.617 6.940 1.00 116.83 27 LEU D CA 1
ATOM 662 C C . LEU D 1 27 ? -0.702 -16.281 6.109 1.00 130.64 27 LEU D C 1
ATOM 663 O O . LEU D 1 27 ? -0.648 -16.063 4.893 1.00 137.46 27 LEU D O 1
ATOM 668 N N . LYS D 1 28 ? 0.146 -17.097 6.726 1.00 134.24 28 LYS D N 1
ATOM 669 C CA . LYS D 1 28 ? 1.159 -17.851 6.001 1.00 138.81 28 LYS D CA 1
ATOM 670 C C . LYS D 1 28 ? 0.817 -19.339 5.963 1.00 139.72 28 LYS D C 1
ATOM 671 O O . LYS D 1 28 ? 0.184 -19.818 5.022 1.00 141.38 28 LYS D O 1
ATOM 677 N N . SER E 1 5 ? -5.993 -24.287 20.799 1.00 131.08 5 SER E N 1
ATOM 678 C CA . SER E 1 5 ? -7.346 -23.966 21.240 1.00 125.20 5 SER E CA 1
ATOM 679 C C . SER E 1 5 ? -7.342 -22.992 22.416 1.00 125.67 5 SER E C 1
ATOM 680 O O . SER E 1 5 ? -8.396 -22.514 22.838 1.00 118.86 5 SER E O 1
ATOM 683 N N . TRP E 1 6 ? -6.154 -22.714 22.956 1.00 132.59 6 TRP E N 1
ATOM 684 C CA . TRP E 1 6 ? -6.033 -21.653 23.951 1.00 135.92 6 TRP E CA 1
ATOM 685 C C . TRP E 1 6 ? -6.225 -20.291 23.299 1.00 131.11 6 TRP E C 1
ATOM 686 O O . TRP E 1 6 ? -6.936 -19.428 23.828 1.00 126.27 6 TRP E O 1
ATOM 697 N N . GLU E 1 7 ? -5.586 -20.084 22.146 1.00 137.34 7 GLU E N 1
ATOM 698 C CA . GLU E 1 7 ? -5.746 -18.857 21.376 1.00 136.93 7 GLU E CA 1
ATOM 699 C C . GLU E 1 7 ? -7.204 -18.584 21.031 1.00 132.06 7 GLU E C 1
ATOM 700 O O . GLU E 1 7 ? -7.563 -17.428 20.791 1.00 130.27 7 GLU E O 1
ATOM 702 N N . ALA E 1 8 ? -8.035 -19.629 20.954 1.00 132.55 8 ALA E N 1
ATOM 703 C CA . ALA E 1 8 ? -9.431 -19.455 20.563 1.00 119.16 8 ALA E CA 1
ATOM 704 C C . ALA E 1 8 ? -10.192 -18.595 21.565 1.00 106.94 8 ALA E C 1
ATOM 705 O O . ALA E 1 8 ? -11.029 -17.775 21.172 1.00 100.54 8 ALA E O 1
ATOM 707 N N . GLY E 1 9 ? -9.940 -18.783 22.862 1.00 105.32 9 GLY E N 1
ATOM 708 C CA . GLY E 1 9 ? -10.575 -17.923 23.848 1.00 100.30 9 GLY E CA 1
ATOM 709 C C . GLY E 1 9 ? -10.184 -16.468 23.677 1.00 99.87 9 GLY E C 1
ATOM 710 O O . GLY E 1 9 ? -11.021 -15.574 23.800 1.00 100.97 9 GLY E O 1
ATOM 711 N N . VAL E 1 10 ?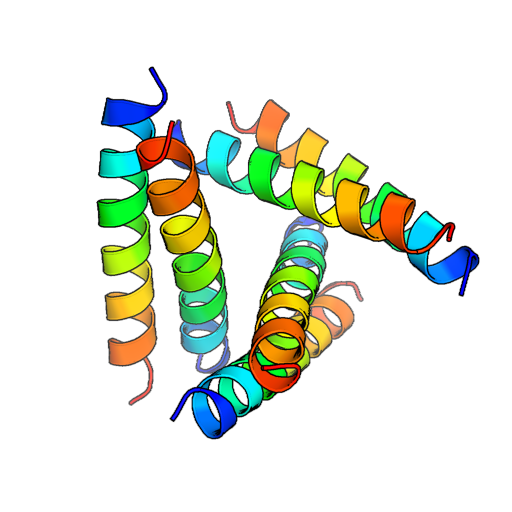 -8.909 -16.216 23.372 1.00 102.95 10 VAL E N 1
ATOM 712 C CA . VAL E 1 10 ? -8.441 -14.855 23.116 1.00 99.15 10 VAL E CA 1
ATOM 713 C C . VAL E 1 10 ? -9.108 -14.278 21.873 1.00 90.89 10 VAL E C 1
ATOM 714 O O . VAL E 1 10 ? -9.522 -13.109 21.852 1.00 88.28 10 VAL E O 1
ATOM 718 N N . ILE E 1 11 ? -9.199 -15.082 20.812 1.00 88.07 11 ILE E N 1
ATOM 719 C CA . ILE E 1 11 ? -9.876 -14.655 19.590 1.00 90.46 11 ILE E CA 1
ATOM 720 C C . ILE E 1 11 ? -11.316 -14.274 19.897 1.00 91.26 11 ILE E C 1
ATOM 721 O O . ILE E 1 11 ? -11.813 -13.231 19.456 1.00 93.06 11 ILE E O 1
ATOM 726 N N . LEU E 1 12 ? -12.017 -15.142 20.626 1.00 88.23 12 LEU E N 1
ATOM 727 C CA . LEU E 1 12 ? -13.402 -14.875 20.992 1.00 80.76 12 LEU E CA 1
ATOM 728 C C . LEU E 1 12 ? -13.518 -13.628 21.859 1.00 76.51 12 LEU E C 1
ATOM 729 O O . LEU E 1 12 ? -14.492 -12.883 21.748 1.00 88.90 12 LEU E O 1
ATOM 734 N N . ILE E 1 13 ? -12.546 -13.394 22.745 1.00 69.15 13 ILE E N 1
ATOM 735 C CA . ILE E 1 13 ? -12.571 -12.187 23.569 1.00 68.71 13 ILE E CA 1
ATOM 736 C C . ILE E 1 13 ? -12.451 -10.946 22.695 1.00 76.55 13 ILE E C 1
ATOM 737 O O . ILE E 1 13 ? -13.182 -9.965 22.874 1.00 78.49 13 ILE E O 1
ATOM 742 N N . ALA E 1 14 ? -11.513 -10.963 21.744 1.00 78.51 14 ALA E N 1
ATOM 743 C CA . ALA E 1 14 ? -11.383 -9.848 20.807 1.00 79.21 14 ALA E CA 1
ATOM 744 C C . ALA E 1 14 ? -12.672 -9.635 20.016 1.00 72.91 14 ALA E C 1
ATOM 745 O O . ALA E 1 14 ? -13.148 -8.498 19.864 1.00 71.63 14 ALA E O 1
ATOM 747 N N . LEU E 1 15 ? -13.246 -10.728 19.503 1.00 60.77 15 LEU E N 1
ATOM 748 C CA . LEU E 1 15 ? -14.498 -10.653 18.758 1.00 62.43 15 LEU E CA 1
ATOM 749 C C . LEU E 1 15 ? -15.604 -10.054 19.616 1.00 69.20 15 LEU E C 1
ATOM 750 O O . LEU E 1 15 ? -16.346 -9.179 19.166 1.00 81.97 15 LEU E O 1
ATOM 755 N N . GLY E 1 16 ? -15.732 -10.531 20.853 1.00 60.20 16 GLY E N 1
ATOM 756 C CA . GLY E 1 16 ? -16.740 -10.000 21.753 1.00 57.80 16 GLY E CA 1
ATOM 757 C C . GLY E 1 16 ? -16.541 -8.530 22.045 1.00 67.13 16 GLY 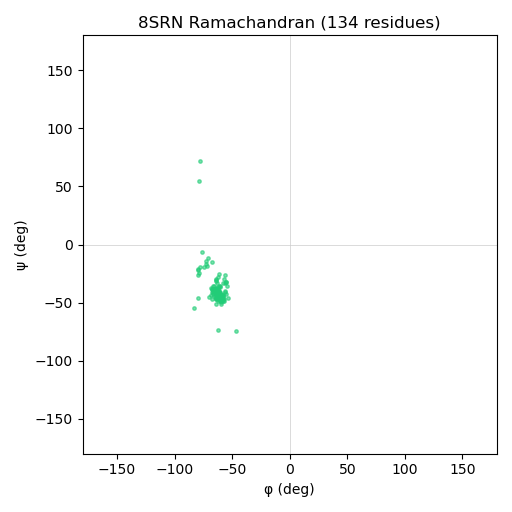E C 1
ATOM 758 O O . GLY E 1 16 ? -17.506 -7.769 22.117 1.00 80.01 16 GLY E O 1
ATOM 759 N N . VAL E 1 17 ? -15.290 -8.108 22.244 1.00 65.17 17 VAL E N 1
ATOM 760 C CA . VAL E 1 17 ? -15.010 -6.691 22.456 1.00 64.64 17 VAL E CA 1
ATOM 761 C C . VAL E 1 17 ? -15.518 -5.870 21.277 1.00 72.40 17 VAL E C 1
ATOM 762 O O . VAL E 1 17 ? -16.231 -4.874 21.453 1.00 84.85 17 VAL E O 1
ATOM 766 N N . PHE E 1 18 ? -15.193 -6.301 20.054 1.00 68.25 18 PHE E N 1
ATOM 767 C CA . PHE E 1 18 ? -15.648 -5.551 18.884 1.00 71.00 18 PHE E CA 1
ATOM 768 C C . PHE E 1 18 ? -17.168 -5.555 18.770 1.00 70.64 18 PHE E C 1
ATOM 769 O O . PHE E 1 18 ? -17.783 -4.521 18.488 1.00 74.51 18 PHE E O 1
ATOM 777 N N . VAL E 1 19 ? -17.786 -6.725 18.930 1.00 63.88 19 VAL E N 1
ATOM 778 C CA . VAL E 1 19 ? -19.228 -6.843 18.744 1.00 59.64 19 VAL E CA 1
ATOM 779 C C . VAL E 1 19 ? -19.969 -6.017 19.785 1.00 62.67 19 VAL E C 1
ATOM 780 O O . VAL E 1 19 ? -20.968 -5.359 19.478 1.00 68.91 19 VAL E O 1
ATOM 784 N N . LEU E 1 20 ? -19.492 -6.037 21.030 1.00 59.22 20 LEU E N 1
ATOM 785 C CA . LEU E 1 20 ? -20.083 -5.215 22.079 1.00 58.78 20 LEU E CA 1
ATOM 786 C C . LEU E 1 20 ? -19.921 -3.730 21.784 1.00 64.84 20 LEU E C 1
ATOM 787 O O . LEU E 1 20 ? -20.853 -2.938 21.984 1.00 74.86 20 LEU E O 1
ATOM 792 N N . TYR E 1 21 ? -18.733 -3.332 21.323 1.00 59.09 21 TYR E N 1
ATOM 793 C CA . TYR E 1 21 ? -18.500 -1.939 20.966 1.00 57.64 21 TYR E CA 1
ATOM 794 C C . TYR E 1 21 ? -19.460 -1.503 19.869 1.00 66.50 21 TYR E C 1
ATOM 795 O O . TYR E 1 21 ? -20.064 -0.426 19.940 1.00 72.11 21 TYR E O 1
ATOM 804 N N . LEU E 1 22 ? -19.624 -2.350 18.853 1.00 67.46 22 LEU E N 1
ATOM 805 C CA . LEU E 1 22 ? -20.567 -2.075 17.777 1.00 66.62 22 LEU E CA 1
ATOM 806 C C . LEU E 1 22 ? -21.997 -1.978 18.288 1.00 67.67 22 LEU E C 1
ATOM 807 O O . LEU E 1 22 ? -22.747 -1.084 17.883 1.00 70.91 22 LEU E O 1
ATOM 812 N N . GLY E 1 23 ? -22.403 -2.907 19.152 1.00 64.82 23 GLY E N 1
ATOM 813 C CA . GLY E 1 23 ? -23.752 -2.866 19.690 1.00 64.03 23 GLY E CA 1
ATOM 814 C C . GLY E 1 23 ? -24.037 -1.588 20.452 1.00 69.78 23 GLY E C 1
ATOM 815 O O . GLY E 1 23 ? -25.078 -0.954 20.255 1.00 82.71 23 GLY E O 1
ATOM 816 N N . VAL E 1 24 ? -23.106 -1.179 21.314 1.00 65.84 24 VAL E N 1
ATOM 817 C CA . VAL E 1 24 ? -23.313 0.046 22.077 1.00 59.70 24 VAL E CA 1
ATOM 818 C C . VAL E 1 24 ? -23.297 1.261 21.157 1.00 69.63 24 VAL E C 1
ATOM 819 O O . VAL E 1 24 ? -24.082 2.201 21.336 1.00 70.74 24 VAL E O 1
ATOM 823 N N . LYS E 1 25 ? -22.417 1.266 20.154 1.00 85.57 25 LYS E N 1
ATOM 824 C CA . LYS E 1 25 ? -22.378 2.400 19.238 1.00 90.98 25 LYS E CA 1
ATOM 825 C C . LYS E 1 25 ? -23.658 2.507 18.415 1.00 94.98 25 LYS E C 1
ATOM 826 O O . LYS E 1 25 ? -24.114 3.617 18.110 1.00 97.43 25 LYS E O 1
ATOM 832 N N . LEU E 1 26 ? -24.249 1.371 18.032 1.00 88.92 26 LEU E N 1
ATOM 833 C CA . LEU E 1 26 ? -25.483 1.422 17.255 1.00 81.55 26 LEU E CA 1
ATOM 834 C C . LEU E 1 26 ? -26.690 1.707 18.136 1.00 87.01 26 LEU E C 1
ATOM 835 O O . LEU E 1 26 ? -27.701 2.229 17.650 1.00 99.40 26 LEU E O 1
ATOM 840 N N . LEU E 1 27 ? -26.601 1.382 19.429 1.00 86.01 27 LEU E N 1
ATOM 841 C CA . LEU E 1 27 ? -27.671 1.721 20.356 1.00 90.84 27 LEU E CA 1
ATOM 842 C C . LEU E 1 27 ? -27.596 3.179 20.790 1.00 111.71 27 LEU E C 1
ATOM 843 O O . LEU E 1 27 ? -28.606 3.738 21.233 1.00 123.08 27 LEU E O 1
ATOM 848 N N . LYS E 1 28 ? -26.420 3.803 20.670 1.00 120.69 28 LYS E N 1
ATOM 849 C CA . LYS E 1 28 ? -26.277 5.235 20.904 1.00 125.06 28 LYS E CA 1
ATOM 850 C C . LYS E 1 28 ? -26.931 6.073 19.814 1.00 131.68 28 LYS E C 1
ATOM 851 O O . LYS E 1 28 ? -27.072 7.288 19.990 1.00 138.05 28 LYS E O 1
ATOM 853 N N . PHE E 1 29 ? -27.320 5.463 18.699 1.00 131.11 29 PHE E N 1
ATOM 854 C CA . PHE E 1 29 ? -28.004 6.180 17.627 1.00 134.32 29 PHE E CA 1
ATOM 855 C C . PHE E 1 29 ? -29.446 6.508 18.016 1.00 132.39 29 PHE E C 1
ATOM 856 O O . PHE E 1 29 ? -30.374 5.769 17.689 1.00 131.97 29 PHE E O 1
ATOM 858 N N . ASP F 1 4 ? -32.531 -0.236 11.423 1.00 139.23 4 ASP F N 1
ATOM 859 C CA . ASP F 1 4 ? -33.001 -0.139 12.799 1.00 138.88 4 ASP F CA 1
ATOM 860 C C . ASP F 1 4 ? -31.829 -0.305 13.759 1.00 140.10 4 ASP F C 1
ATOM 861 O O . ASP F 1 4 ? -31.618 -1.383 14.318 1.00 136.07 4 ASP F O 1
ATOM 866 N N . SER F 1 5 ? -31.076 0.786 13.940 1.00 146.99 5 SER F N 1
ATOM 867 C CA . SER F 1 5 ? -29.849 0.738 14.730 1.00 143.31 5 SER F CA 1
ATOM 868 C C . SER F 1 5 ? -30.118 0.361 16.180 1.00 140.59 5 SER F C 1
ATOM 869 O O . SER F 1 5 ? -29.250 -0.216 16.842 1.00 144.04 5 SER F O 1
ATOM 872 N N . TRP F 1 6 ? -31.309 0.670 16.684 1.00 118.63 6 TRP F N 1
ATOM 873 C CA . TRP F 1 6 ? -31.687 0.343 18.052 1.00 102.95 6 TRP F CA 1
ATOM 874 C C . TRP F 1 6 ? -31.686 -1.163 18.288 1.00 99.71 6 TRP F C 1
ATOM 875 O O . TRP F 1 6 ? -30.817 -1.688 18.996 1.00 104.10 6 TRP F O 1
ATOM 886 N N . GLU F 1 7 ? -32.700 -1.845 17.744 1.00 93.66 7 GLU F N 1
ATOM 887 C CA . GLU F 1 7 ? -32.829 -3.289 17.921 1.00 88.76 7 GLU F CA 1
ATOM 888 C C . GLU F 1 7 ? -31.568 -4.025 17.480 1.00 81.73 7 GLU F C 1
ATOM 889 O O . GLU F 1 7 ? -31.166 -5.011 18.110 1.00 73.59 7 GLU F O 1
ATOM 895 N N . ALA F 1 8 ? -30.909 -3.540 16.425 1.00 86.47 8 ALA F N 1
ATOM 896 C CA . ALA F 1 8 ? -29.702 -4.209 15.948 1.00 86.37 8 ALA F CA 1
ATOM 897 C C . ALA F 1 8 ? -28.564 -4.072 16.950 1.00 80.33 8 ALA F C 1
ATOM 898 O O . ALA F 1 8 ? -27.849 -5.044 17.224 1.00 75.47 8 ALA F O 1
ATOM 900 N N . GLY F 1 9 ? -28.386 -2.872 17.509 1.00 84.11 9 GLY F N 1
ATOM 901 C CA . GLY F 1 9 ? -27.376 -2.683 18.532 1.00 82.85 9 GLY F CA 1
ATOM 902 C C . GLY F 1 9 ? -27.648 -3.516 19.769 1.00 91.86 9 GLY F C 1
ATOM 903 O O . GLY F 1 9 ? -26.726 -4.048 20.383 1.00 100.74 9 GLY F O 1
ATOM 904 N N . VAL F 1 10 ? -28.921 -3.635 20.148 1.00 94.21 10 VAL F N 1
ATOM 905 C CA . VAL F 1 10 ? -29.277 -4.446 21.312 1.00 90.87 10 VAL F CA 1
ATOM 906 C C . VAL F 1 10 ? -28.938 -5.916 21.073 1.00 84.77 10 VAL F C 1
ATOM 907 O O . VAL F 1 10 ? -28.332 -6.588 21.928 1.00 81.35 10 VAL F O 1
ATOM 911 N N . ILE F 1 11 ? -29.312 -6.434 19.900 1.00 86.57 11 ILE F N 1
ATOM 912 C CA . ILE F 1 11 ? -28.986 -7.815 19.555 1.00 84.72 11 ILE F CA 1
ATOM 913 C C . ILE F 1 11 ? -27.476 -8.022 19.577 1.00 77.26 11 ILE F C 1
ATOM 914 O O . ILE F 1 11 ? -26.975 -9.013 20.121 1.00 76.09 11 ILE F O 1
ATOM 919 N N . LEU F 1 12 ? -26.735 -7.111 18.941 1.00 72.90 12 LEU F N 1
ATOM 920 C CA . LEU F 1 12 ? -25.279 -7.214 18.915 1.00 70.37 12 LEU F CA 1
ATOM 921 C C . LEU F 1 12 ? -24.669 -7.138 20.309 1.00 73.88 12 LEU F C 1
ATOM 922 O O . LEU F 1 12 ? -23.649 -7.781 20.563 1.00 85.58 12 LEU F O 1
ATOM 927 N N . ILE F 1 13 ? -25.244 -6.338 21.211 1.00 64.98 13 ILE F N 1
ATOM 928 C CA . ILE F 1 13 ? -24.739 -6.290 22.581 1.00 58.23 13 ILE F CA 1
ATOM 929 C C . ILE F 1 13 ? -24.889 -7.654 23.235 1.00 57.43 13 ILE F C 1
ATOM 930 O O . ILE F 1 13 ? -23.959 -8.167 23.876 1.00 56.98 13 ILE F O 1
ATOM 935 N N . ALA F 1 14 ? -26.064 -8.267 23.070 1.00 70.17 14 ALA F N 1
ATOM 936 C CA . ALA F 1 14 ? -26.269 -9.612 23.601 1.00 78.21 14 ALA F CA 1
ATOM 937 C C . ALA F 1 14 ? -25.262 -10.596 23.012 1.00 68.37 14 ALA F C 1
ATOM 938 O O . ALA F 1 14 ? -24.647 -11.390 23.736 1.00 65.73 14 ALA F O 1
ATOM 940 N N . LEU F 1 15 ? -25.077 -10.544 21.693 1.00 69.88 15 LEU F N 1
ATOM 941 C CA . LEU F 1 15 ? -24.138 -11.436 21.015 1.00 75.25 15 LEU F CA 1
ATOM 942 C C . LEU F 1 15 ? -22.713 -11.250 21.529 1.00 86.52 15 LEU F C 1
ATOM 943 O O . LEU F 1 15 ? -21.999 -12.228 21.786 1.00 90.15 15 LEU F O 1
ATOM 948 N N . GLY F 1 16 ? -22.268 -9.996 21.640 1.00 88.24 16 GLY F N 1
ATOM 949 C CA . GLY F 1 16 ? -20.923 -9.728 22.119 1.00 82.24 16 GLY F CA 1
ATOM 950 C C . GLY F 1 16 ? -20.702 -10.204 23.540 1.00 80.54 16 GLY F C 1
ATOM 951 O O . GLY F 1 16 ? -19.658 -10.779 23.853 1.00 84.94 16 GLY F O 1
ATOM 952 N N . VAL F 1 17 ? -21.674 -9.954 24.421 1.00 75.68 17 VAL F N 1
ATOM 953 C CA . VAL F 1 17 ? -21.581 -10.474 25.78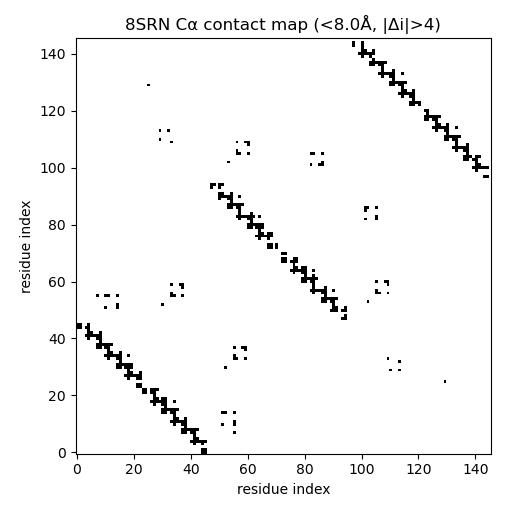2 1.00 73.67 17 VAL F CA 1
ATOM 954 C C . VAL F 1 17 ? -21.474 -11.990 25.762 1.00 78.55 17 VAL F C 1
ATOM 955 O O . VAL F 1 17 ? -20.676 -12.581 26.498 1.00 74.29 17 VAL F O 1
ATOM 959 N N . PHE F 1 18 ? -22.285 -12.642 24.928 1.00 85.43 18 PHE F N 1
ATOM 960 C CA . PHE F 1 18 ? -22.270 -14.099 24.855 1.00 88.40 18 PHE F CA 1
ATOM 961 C C . PHE F 1 18 ? -20.895 -14.612 24.442 1.00 90.65 18 PHE F C 1
ATOM 962 O O . PHE F 1 18 ? -20.325 -15.505 25.085 1.00 95.19 18 PHE F O 1
ATOM 970 N N . VAL F 1 19 ? -20.342 -14.047 23.369 1.00 87.29 19 VAL F N 1
ATOM 971 C CA . VAL F 1 19 ? -19.057 -14.516 22.859 1.00 84.86 19 VAL F CA 1
ATOM 972 C C . VAL F 1 19 ? -17.934 -14.211 23.844 1.00 75.25 19 VAL F C 1
ATOM 973 O O . VAL F 1 19 ? -17.032 -15.031 24.047 1.00 75.24 19 VAL F O 1
ATOM 977 N N . LEU F 1 20 ? -17.962 -13.028 24.467 1.00 67.01 20 LEU F N 1
ATOM 978 C CA . LEU F 1 20 ? -16.960 -12.687 25.473 1.00 61.67 20 LEU F CA 1
ATOM 979 C C . LEU F 1 20 ? -17.023 -13.632 26.667 1.00 74.85 20 LEU F C 1
ATOM 980 O O . LEU F 1 20 ? -15.982 -14.059 27.188 1.00 75.82 20 LEU F O 1
ATOM 985 N N . TYR F 1 21 ? -18.234 -13.949 27.133 1.00 85.33 21 TYR F N 1
ATOM 986 C CA . TYR F 1 21 ? -18.384 -14.888 28.238 1.00 88.73 21 TYR F CA 1
ATOM 987 C C . TYR F 1 21 ? -17.827 -16.252 27.867 1.00 88.64 21 TYR F C 1
ATOM 988 O O . TYR F 1 21 ? -17.129 -16.885 28.667 1.00 88.20 21 TYR F O 1
ATOM 990 N N . LEU F 1 22 ? -18.126 -16.719 26.651 1.00 82.32 22 LEU F N 1
ATOM 991 C CA . LEU F 1 22 ? -17.574 -17.985 26.180 1.00 85.13 22 LEU F CA 1
ATOM 992 C C . LEU F 1 22 ? -16.048 -17.946 26.155 1.00 98.25 22 LEU F C 1
ATOM 993 O O . LEU F 1 22 ? -15.381 -18.899 26.578 1.00 106.99 22 LEU F O 1
ATOM 998 N N . GLY F 1 23 ? -15.481 -16.852 25.644 1.00 98.57 23 GLY F N 1
ATOM 999 C CA . GLY F 1 23 ? -14.032 -16.722 25.591 1.00 91.27 23 GLY F CA 1
ATOM 1000 C C . GLY F 1 23 ? -13.379 -16.766 26.958 1.00 88.64 23 GLY F C 1
ATOM 1001 O O . GLY F 1 23 ? -12.367 -17.4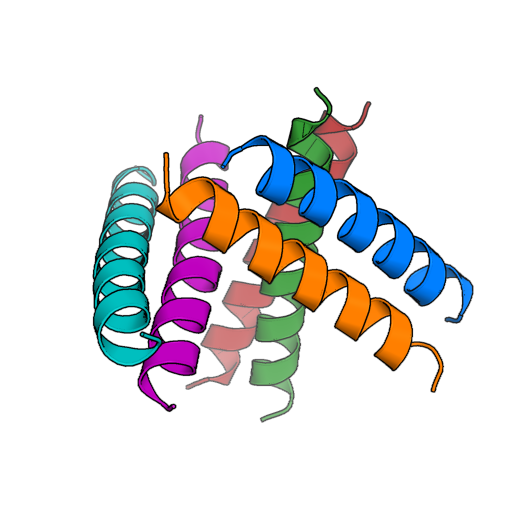40 27.157 1.00 88.52 23 GLY F O 1
ATOM 1002 N N . VAL F 1 24 ? -13.949 -16.033 27.919 1.00 92.05 24 VAL F N 1
ATOM 1003 C CA . VAL F 1 24 ? -13.390 -16.016 29.269 1.00 96.43 24 VAL F CA 1
ATOM 1004 C C . VAL F 1 24 ? -13.556 -17.377 29.934 1.00 105.54 24 VAL F C 1
ATOM 1005 O O . VAL F 1 24 ? -12.675 -17.837 30.669 1.00 109.09 24 VAL F O 1
ATOM 1009 N N . LYS F 1 25 ? -14.691 -18.040 29.696 1.00 112.38 25 LYS F N 1
ATOM 1010 C CA . LYS F 1 25 ? -14.896 -19.376 30.244 1.00 114.64 25 LYS F CA 1
ATOM 1011 C C . LYS F 1 25 ? -13.903 -20.372 29.663 1.00 113.51 25 LYS F C 1
ATOM 1012 O O . LYS F 1 25 ? -13.537 -21.347 30.329 1.00 115.41 25 LYS F O 1
ATOM 1014 N N . LEU F 1 26 ? -13.469 -20.154 28.424 1.00 106.01 26 LEU F N 1
ATOM 1015 C CA . LEU F 1 26 ? -12.553 -21.080 27.773 1.00 105.91 26 LEU F CA 1
ATOM 1016 C C . LEU F 1 26 ? -11.121 -20.976 28.296 1.00 114.56 26 LEU F C 1
ATOM 1017 O O . LEU F 1 26 ? -10.342 -21.916 28.109 1.00 119.02 26 LEU F O 1
ATOM 1022 N N . LEU F 1 27 ? -10.752 -19.870 28.947 1.00 113.32 27 LEU F N 1
ATOM 1023 C CA . LEU F 1 27 ? -9.413 -19.724 29.529 1.00 112.20 27 LEU F CA 1
ATOM 1024 C C . LEU F 1 27 ? -9.313 -20.496 30.847 1.00 113.67 27 LEU F C 1
ATOM 1025 O O . LEU F 1 27 ? -9.250 -19.930 31.940 1.00 117.98 27 LEU F O 1
ATOM 1030 N N . LYS F 1 28 ? -9.275 -21.820 30.721 1.00 114.27 28 LYS F N 1
ATOM 1031 C CA . LYS F 1 28 ? -9.058 -22.702 31.867 1.00 115.85 28 LYS F CA 1
ATOM 1032 C C . LYS F 1 28 ? -8.794 -24.135 31.416 1.00 116.53 28 LYS F C 1
ATOM 1033 O O . LYS F 1 28 ? -8.955 -24.466 30.242 1.00 114.85 28 LYS F O 1
#

Foldseek 3Di:
DVVVVVVVVVVVVVVVVVVVVVD/DVVVVVVVVVVVVVVVVVVVVVVD/DVCVVVVVVVVVVVVVVVVVVVVD/DCVVVVVVVVVVVVVVVVVVVVVVD/DVVVVVVVVVVVVVVVVVVVVVVVD/DCVVVVVVVVVVVVVVVVVVVVPPD

Secondary structure (DSSP, 8-state):
-HHHHHHHHHHHHHHHHHHHHH-/-HHHHHHHHHHHHHHHHHHHHH--/-THHHHHHHHHHHHHHHHHHHH--/-HHHHHHHHHHHHHHHHHHHHHHT-/-HHHHHHHHHHHHHHHHHHHHHHT-/-HHHHHHHHHHHHHHHHHHHHHH--

Solvent-accessible surface area: 8028 Å²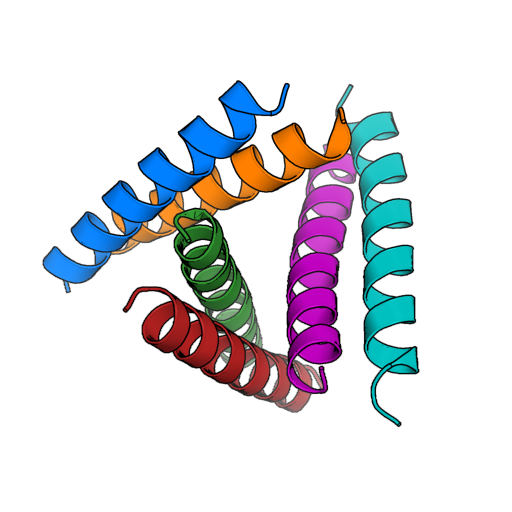 total; per-residue (Å²): 109,62,66,39,0,86,107,22,44,61,24,0,81,41,0,49,144,56,0,78,64,78,125,105,121,13,39,0,45,12,20,44,18,0,0,78,29,0,59,49,26,0,82,64,78,95,132,101,68,58,0,26,29,17,14,0,3,0,17,1,0,50,102,33,0,51,23,55,85,155,199,161,49,170,44,44,0,57,113,23,45,63,21,0,80,48,0,45,122,34,0,75,130,98,76,200,121,165,22,34,0,10,46,41,23,0,46,0,24,2,0,54,88,10,0,81,106,37,61,89,93,134,42,159,100,25,0,54,78,0,41,60,60,0,78,141,20,53,58,91,0,88,77,76,72,137

B-factor: mean 90.33, std 26.86, range [39.52, 166.68]